Protein AF-G9MUA8-F1 (afdb_monomer_lite)

pLDDT: mean 88.97, std 8.09, range [58.69, 98.06]

Organism: Hypocrea virens (strain Gv29-8 / FGSC 10586) (NCBI:txid413071)

Radius of gyration: 17.77 Å; chains: 1; bounding box: 35×43×44 Å

Secondary structure (DSSP, 8-state):
-EEEEE-TTS-EEEEE----SS-SS-SEEEEEEETTEEEEEEEES-GGGS-SEEEEEEEETT-SSPEEP-------HHHHTSPTTTHHHHHHHHHHHHT-SSS--HHHHHHHHHHHHHHHHHTT--

Sequence (126 aa):
MYAYCILESGAIASVNYHRLGQLLGKNLHWTISGTEGEIEFTVNRGLQMGSGQREIRIKTTEDKEPRVVDWQVKTPAHIEGVQFPGQNTAYLYEAYARGDKDVADFKDAVRLHRLLDRIAKDAGYA

Foldseek 3Di:
DKDWDQDPVRDIDIDDDDDDPDDPDAPDWDWDADPFWIKIKGWRDDPQWCPTDIWIWTDGPPDPDIDTDPDDDDQDPVLVPDDTSCSSVVVLVVCVVVVPPPHDDPVNVVVVVVVVVVVCVVVPVD

Structure (mmCIF, N/CA/C/O backbone):
data_AF-G9MUA8-F1
#
_entry.id   AF-G9MUA8-F1
#
loop_
_atom_site.group_PDB
_atom_site.id
_atom_site.type_symbol
_atom_site.label_atom_id
_atom_site.label_alt_id
_atom_site.label_comp_id
_atom_site.label_asym_id
_atom_site.label_entity_id
_atom_site.label_seq_id
_atom_site.pdbx_PDB_ins_code
_atom_site.Cartn_x
_atom_site.Cartn_y
_atom_site.Cartn_z
_atom_site.occupancy
_atom_site.B_iso_or_equiv
_atom_site.auth_seq_id
_atom_site.auth_comp_id
_atom_site.auth_asym_id
_atom_site.auth_atom_id
_atom_site.pdbx_PDB_model_num
ATOM 1 N N . MET A 1 1 ? 11.336 12.920 -3.691 1.00 81.94 1 MET A N 1
ATOM 2 C CA . MET A 1 1 ? 10.281 13.177 -4.693 1.00 81.94 1 MET A CA 1
ATOM 3 C C . MET A 1 1 ? 8.957 13.249 -3.965 1.00 81.94 1 MET A C 1
ATOM 5 O O . MET A 1 1 ? 8.718 12.395 -3.121 1.00 81.94 1 MET A O 1
ATOM 9 N N . TYR A 1 2 ? 8.137 14.246 -4.276 1.00 88.06 2 TYR A N 1
ATOM 10 C CA . TYR A 1 2 ? 6.779 14.386 -3.759 1.00 88.06 2 TYR A CA 1
ATOM 11 C C . TYR A 1 2 ? 5.810 14.423 -4.938 1.00 88.06 2 TYR A C 1
ATOM 13 O O . TYR A 1 2 ? 6.098 15.086 -5.932 1.00 88.06 2 TYR A O 1
ATOM 21 N N . ALA A 1 3 ? 4.698 13.704 -4.834 1.00 91.44 3 ALA A N 1
ATOM 22 C CA . ALA A 1 3 ? 3.615 13.730 -5.808 1.00 91.44 3 ALA A CA 1
ATOM 23 C C . ALA A 1 3 ? 2.274 13.677 -5.071 1.00 91.44 3 ALA A C 1
ATOM 25 O O . ALA A 1 3 ? 2.163 13.012 -4.042 1.00 91.44 3 ALA A O 1
ATOM 26 N N . TYR A 1 4 ? 1.252 14.344 -5.603 1.00 93.94 4 TYR A N 1
ATOM 27 C CA . TYR A 1 4 ? -0.117 14.244 -5.101 1.00 93.94 4 TYR A CA 1
ATOM 28 C C . TYR A 1 4 ? -1.112 14.188 -6.259 1.00 93.94 4 TYR A C 1
ATOM 30 O O . TYR A 1 4 ? -0.809 14.611 -7.375 1.00 93.94 4 TYR A O 1
ATOM 38 N N . CYS A 1 5 ? -2.293 13.643 -6.001 1.00 92.25 5 CYS A N 1
ATOM 39 C CA . CYS A 1 5 ? -3.383 13.573 -6.960 1.00 92.25 5 CYS A CA 1
ATOM 40 C C . CYS A 1 5 ? -4.742 13.606 -6.256 1.00 92.25 5 CYS A C 1
ATOM 42 O O . CYS A 1 5 ? -4.840 13.461 -5.036 1.00 92.25 5 CYS A O 1
ATOM 44 N N . ILE A 1 6 ? -5.791 13.783 -7.054 1.00 95.62 6 ILE A N 1
ATOM 45 C CA . ILE A 1 6 ? -7.176 13.576 -6.639 1.00 95.62 6 ILE A CA 1
ATOM 46 C C . ILE A 1 6 ? -7.587 12.197 -7.162 1.00 95.62 6 ILE A C 1
ATOM 48 O O . ILE A 1 6 ? -7.452 11.913 -8.354 1.00 95.62 6 ILE A O 1
ATOM 52 N N . LEU A 1 7 ? -8.031 11.325 -6.261 1.00 94.31 7 LEU A N 1
ATOM 53 C CA . LEU A 1 7 ? -8.565 10.005 -6.583 1.00 94.31 7 LEU A CA 1
ATOM 54 C C . LEU A 1 7 ? -9.930 10.143 -7.273 1.00 94.31 7 LEU A C 1
ATOM 56 O O . LEU A 1 7 ? -10.603 11.161 -7.137 1.00 94.31 7 LEU A O 1
ATOM 60 N N . GLU A 1 8 ? -10.390 9.096 -7.960 1.00 93.88 8 GLU A N 1
ATOM 61 C CA . GLU A 1 8 ? -11.729 9.079 -8.583 1.00 93.88 8 GLU A CA 1
ATOM 62 C C . GLU A 1 8 ? -12.859 9.299 -7.560 1.00 93.88 8 GLU A C 1
ATOM 64 O O . GLU A 1 8 ? -13.914 9.820 -7.907 1.00 93.88 8 GLU A O 1
ATOM 69 N N . SER A 1 9 ? -12.617 8.971 -6.287 1.00 94.38 9 SER A N 1
ATOM 70 C CA . SER A 1 9 ? -13.524 9.248 -5.168 1.00 94.38 9 SER A CA 1
ATOM 71 C C . SER A 1 9 ? -13.568 10.721 -4.733 1.00 94.38 9 SER A C 1
ATOM 73 O O . SER A 1 9 ? -14.363 11.070 -3.866 1.00 94.38 9 SER A O 1
ATOM 75 N N . GLY A 1 10 ? -12.700 11.581 -5.273 1.00 95.81 10 GLY A N 1
ATOM 76 C CA . GLY A 1 10 ? -12.527 12.974 -4.853 1.00 95.81 10 GLY A CA 1
ATOM 77 C C . GLY A 1 10 ? -11.576 13.168 -3.666 1.00 95.81 10 GLY A C 1
ATOM 78 O O . GLY A 1 10 ? -11.225 14.302 -3.347 1.00 95.81 10 GLY A O 1
ATOM 79 N N . ALA A 1 11 ? -11.119 12.087 -3.027 1.00 96.69 11 ALA A N 1
ATOM 80 C CA . ALA A 1 11 ? -10.127 12.161 -1.957 1.00 96.69 11 ALA A CA 1
ATOM 81 C C . ALA A 1 11 ? -8.739 12.540 -2.499 1.00 96.69 11 ALA A C 1
ATOM 83 O O . ALA A 1 11 ? -8.374 12.182 -3.619 1.00 96.69 11 ALA A O 1
ATOM 84 N N . ILE A 1 12 ? -7.941 13.236 -1.690 1.00 96.62 12 ILE A N 1
ATOM 85 C CA . ILE A 1 12 ? -6.557 13.571 -2.037 1.00 96.62 12 ILE A CA 1
ATOM 86 C C . ILE A 1 12 ? -5.650 12.419 -1.612 1.00 96.62 12 ILE A C 1
ATOM 88 O O . ILE A 1 12 ? -5.714 11.958 -0.474 1.00 96.62 12 ILE A O 1
ATOM 92 N N . ALA A 1 13 ? -4.769 11.990 -2.511 1.00 95.31 13 ALA A N 1
ATOM 93 C CA . ALA A 1 13 ? -3.677 11.080 -2.198 1.00 95.31 13 ALA A CA 1
ATOM 94 C C . ALA A 1 13 ? -2.340 11.787 -2.415 1.00 95.31 13 ALA A C 1
ATOM 96 O O . ALA A 1 13 ? -2.180 12.559 -3.361 1.00 95.31 13 ALA A O 1
ATOM 97 N N . SER A 1 14 ? -1.364 11.511 -1.555 1.00 94.88 14 SER A N 1
ATOM 98 C CA . SER A 1 14 ? -0.005 12.016 -1.713 1.00 94.88 14 SER A CA 1
ATOM 99 C C . SER A 1 14 ? 1.023 10.935 -1.407 1.00 94.88 14 SER A C 1
ATOM 101 O O . SER A 1 14 ? 0.780 10.021 -0.619 1.00 94.88 14 SER A O 1
ATOM 103 N N . VAL A 1 15 ? 2.172 11.017 -2.073 1.00 91.69 15 VAL A N 1
ATOM 104 C CA . VAL A 1 15 ? 3.283 10.085 -1.900 1.00 91.69 15 VAL A CA 1
ATOM 105 C C . VAL A 1 15 ? 4.582 10.868 -1.775 1.00 91.69 15 VAL A C 1
ATOM 107 O O . VAL A 1 15 ? 4.918 11.703 -2.618 1.00 91.69 15 VAL A O 1
ATOM 110 N N . ASN A 1 16 ? 5.329 10.560 -0.718 1.00 90.50 16 ASN A N 1
ATOM 111 C CA . ASN A 1 16 ? 6.636 11.127 -0.425 1.00 90.50 16 ASN A CA 1
ATOM 112 C C . ASN A 1 16 ? 7.696 10.027 -0.495 1.00 90.50 16 ASN A C 1
ATOM 114 O O . ASN A 1 16 ? 7.684 9.087 0.295 1.00 90.50 16 ASN A O 1
ATOM 118 N N . TYR A 1 17 ? 8.638 10.159 -1.426 1.00 86.69 17 TYR A N 1
ATOM 119 C CA . TYR A 1 17 ? 9.795 9.277 -1.545 1.00 86.69 17 TYR A CA 1
ATOM 120 C C . TYR A 1 17 ? 11.052 9.983 -1.054 1.00 86.69 17 TYR A C 1
ATOM 122 O O . TYR A 1 17 ? 11.500 10.972 -1.652 1.00 86.69 17 TYR A O 1
ATOM 130 N N . HIS A 1 18 ? 11.658 9.431 -0.007 1.00 82.56 18 HIS A N 1
ATOM 131 C CA . HIS A 1 18 ? 12.943 9.869 0.525 1.00 82.56 18 HIS A CA 1
ATOM 132 C C . HIS A 1 18 ? 14.009 8.823 0.192 1.00 82.56 18 HIS A C 1
ATOM 134 O O . HIS A 1 18 ? 13.887 7.659 0.567 1.00 82.56 18 HIS A O 1
ATOM 140 N N . ARG A 1 19 ? 15.070 9.228 -0.513 1.00 76.12 19 ARG A N 1
ATOM 141 C CA . ARG A 1 19 ? 16.247 8.382 -0.747 1.00 76.12 19 ARG A CA 1
ATOM 142 C C . ARG A 1 19 ? 17.313 8.764 0.277 1.00 76.12 19 ARG A C 1
ATOM 144 O O . ARG A 1 19 ? 18.163 9.602 0.003 1.00 76.12 19 ARG A O 1
ATOM 151 N N . LEU A 1 20 ? 17.219 8.185 1.469 1.00 73.44 20 LEU A N 1
ATOM 152 C CA . LEU A 1 20 ? 18.211 8.340 2.533 1.00 73.44 20 LEU A CA 1
ATOM 153 C C . LEU A 1 20 ? 19.066 7.073 2.628 1.00 73.44 20 LEU A C 1
ATOM 155 O O . LEU A 1 20 ? 18.572 5.975 2.379 1.00 73.44 20 LEU A O 1
ATOM 159 N N . GLY A 1 21 ? 20.344 7.221 2.989 1.00 71.75 21 GLY A N 1
ATOM 160 C CA . GL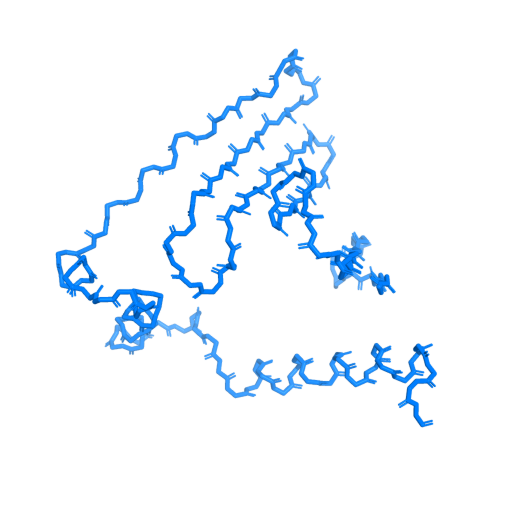Y A 1 21 ? 21.237 6.078 3.222 1.00 71.75 21 GLY A CA 1
ATOM 161 C C . GLY A 1 21 ? 20.888 5.292 4.492 1.00 71.75 21 GLY A C 1
ATOM 162 O O . GLY A 1 21 ? 21.064 4.079 4.532 1.00 71.75 21 GLY A O 1
ATOM 163 N N . GLN A 1 22 ? 20.352 5.972 5.510 1.00 75.75 22 GLN A N 1
ATOM 164 C CA . GLN A 1 22 ? 19.821 5.365 6.731 1.00 75.75 22 GLN A CA 1
ATOM 165 C C . GLN A 1 22 ? 18.469 5.993 7.081 1.00 75.75 22 GLN A C 1
ATOM 167 O O . GLN A 1 22 ? 18.267 7.195 6.908 1.00 75.75 22 GLN A O 1
ATOM 172 N N . LEU A 1 23 ? 17.537 5.163 7.549 1.00 76.62 23 LEU A N 1
ATOM 173 C CA . LEU A 1 23 ? 16.192 5.562 7.959 1.00 76.62 23 LEU A CA 1
ATOM 174 C C . LEU A 1 23 ? 16.140 5.718 9.482 1.00 76.62 23 LEU A C 1
ATOM 176 O O . LEU A 1 23 ? 16.621 4.852 10.205 1.00 76.62 23 LEU A O 1
ATOM 180 N N . LEU A 1 24 ? 15.511 6.794 9.962 1.00 81.75 24 LEU A N 1
ATOM 181 C CA . LEU A 1 24 ? 15.177 6.960 11.385 1.00 81.75 24 LEU A CA 1
ATOM 182 C C . LEU A 1 24 ? 13.983 6.086 11.810 1.00 81.75 24 LEU A C 1
ATOM 184 O O . LEU A 1 24 ? 13.854 5.747 12.981 1.00 81.75 24 LEU A O 1
ATOM 188 N N . GLY A 1 25 ? 13.099 5.748 10.867 1.00 80.81 25 GLY A N 1
ATOM 189 C CA . GLY A 1 25 ? 11.851 5.022 11.111 1.00 80.81 25 GLY A CA 1
ATOM 190 C C . GLY A 1 25 ? 11.686 3.794 10.215 1.00 80.81 25 GLY A C 1
ATOM 191 O O . GLY A 1 25 ? 12.656 3.202 9.748 1.00 80.81 25 GLY A O 1
ATOM 192 N N . LYS A 1 26 ? 10.431 3.402 9.976 1.00 85.50 26 LYS A N 1
ATOM 193 C CA . LYS A 1 26 ? 10.083 2.281 9.089 1.00 85.50 26 LYS A CA 1
ATOM 194 C C . LYS A 1 26 ? 10.298 2.656 7.616 1.00 85.50 26 LYS A C 1
ATOM 196 O O . LYS A 1 26 ? 10.207 3.825 7.251 1.00 85.50 26 LYS A O 1
ATOM 201 N N . ASN A 1 27 ? 10.547 1.658 6.766 1.00 85.19 27 ASN A N 1
ATOM 202 C CA . ASN A 1 27 ? 10.786 1.858 5.329 1.00 85.19 27 ASN A CA 1
ATOM 203 C C . ASN A 1 27 ? 9.568 2.422 4.597 1.00 85.19 27 ASN A C 1
ATOM 205 O O . ASN A 1 27 ? 9.723 3.193 3.653 1.00 85.19 27 ASN A O 1
ATOM 209 N N . LEU A 1 28 ? 8.374 1.997 5.007 1.00 88.38 28 LEU A N 1
ATOM 210 C CA . LEU A 1 28 ? 7.118 2.469 4.457 1.00 88.38 28 LEU A CA 1
ATOM 211 C C . LEU A 1 28 ? 6.159 2.834 5.577 1.00 88.38 28 LEU A C 1
ATOM 213 O O . LEU A 1 28 ? 6.032 2.105 6.563 1.00 88.38 28 LEU A O 1
ATOM 217 N N . HIS A 1 29 ? 5.472 3.944 5.356 1.00 91.69 29 HIS A N 1
ATOM 218 C CA . HIS A 1 29 ? 4.382 4.435 6.165 1.00 91.69 29 HIS A CA 1
ATOM 219 C C . HIS A 1 29 ? 3.254 4.856 5.224 1.00 91.69 29 HIS A C 1
ATOM 221 O O . HIS A 1 29 ? 3.480 5.636 4.298 1.00 91.69 29 HIS A O 1
ATOM 227 N N . TRP A 1 30 ? 2.062 4.318 5.444 1.00 93.75 30 TRP A N 1
ATOM 228 C CA . TRP A 1 30 ? 0.856 4.672 4.712 1.00 93.75 30 TRP A CA 1
ATOM 229 C C . TRP A 1 30 ? -0.228 5.027 5.721 1.00 93.75 30 TRP A C 1
ATOM 231 O O . TRP A 1 30 ? -0.695 4.169 6.464 1.00 93.75 30 TRP A O 1
ATOM 241 N N . THR A 1 31 ? -0.627 6.293 5.724 1.00 96.50 31 THR A N 1
ATOM 242 C CA . THR A 1 31 ? -1.763 6.791 6.500 1.00 96.50 31 THR A CA 1
ATOM 243 C C . THR A 1 31 ? -2.980 6.935 5.595 1.00 96.50 31 THR A 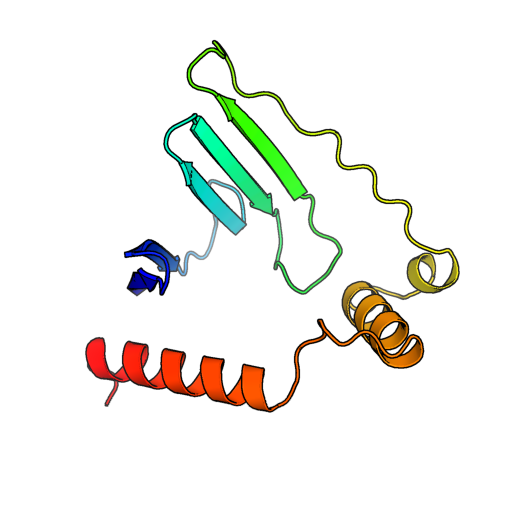C 1
ATOM 245 O O . THR A 1 31 ? -2.884 7.498 4.503 1.00 96.50 31 THR A O 1
ATOM 248 N N . ILE A 1 32 ? -4.122 6.422 6.037 1.00 97.00 32 ILE A N 1
ATOM 249 C CA . ILE A 1 32 ? -5.423 6.608 5.400 1.00 97.00 32 ILE A CA 1
ATOM 250 C C . ILE A 1 32 ? -6.295 7.351 6.404 1.00 97.00 32 ILE A C 1
ATOM 252 O O . ILE A 1 32 ? -6.715 6.773 7.406 1.00 97.00 32 ILE A O 1
ATOM 256 N N . SER A 1 33 ? -6.549 8.627 6.131 1.00 96.81 33 SER A N 1
ATOM 257 C CA . SER A 1 33 ? -7.379 9.481 6.979 1.00 96.81 33 SER A CA 1
ATOM 258 C C . SER A 1 33 ? -8.800 9.544 6.425 1.00 96.81 33 SER A C 1
ATOM 260 O O . SER A 1 33 ? -9.010 9.811 5.240 1.00 96.81 33 SER A O 1
ATOM 262 N N . GLY A 1 3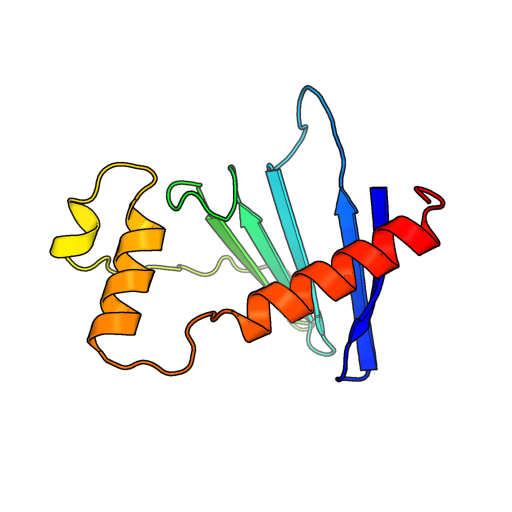4 ? -9.775 9.288 7.290 1.00 95.75 34 GLY A N 1
ATOM 263 C CA . GLY A 1 34 ? -11.201 9.377 7.007 1.00 95.75 34 GLY A CA 1
ATOM 264 C C . GLY A 1 34 ? -11.909 10.298 7.996 1.00 95.75 34 GLY A C 1
ATOM 265 O O . GLY A 1 34 ? -11.306 10.867 8.902 1.00 95.75 34 GLY A O 1
ATOM 266 N N . THR A 1 35 ? -13.222 10.438 7.836 1.00 96.06 35 THR A N 1
ATOM 267 C CA . THR A 1 35 ? -14.050 11.284 8.711 1.00 96.06 35 THR A CA 1
ATOM 268 C C . THR A 1 35 ? -14.174 10.746 10.136 1.00 96.06 35 THR A C 1
ATOM 270 O O . THR A 1 35 ? -14.427 11.515 11.057 1.00 96.06 35 THR A O 1
ATOM 273 N N . GLU A 1 36 ? -13.997 9.439 10.320 1.00 96.94 36 GLU A N 1
ATOM 274 C CA . GLU A 1 36 ? -14.166 8.750 11.607 1.00 96.94 36 GLU A CA 1
ATOM 275 C C . GLU A 1 36 ? -12.837 8.422 12.295 1.00 96.94 36 GLU A C 1
ATOM 277 O O . GLU A 1 36 ? -12.825 7.870 13.395 1.00 96.94 36 GLU A O 1
ATOM 282 N N . GLY A 1 37 ? -11.708 8.762 11.672 1.00 96.81 37 GLY A N 1
ATOM 283 C CA . GLY A 1 37 ? -10.389 8.475 12.217 1.00 96.81 37 GLY A CA 1
ATOM 284 C C . GLY A 1 37 ? -9.362 8.125 11.155 1.00 96.81 37 GLY A C 1
ATOM 285 O O . GLY A 1 37 ? -9.508 8.460 9.979 1.00 96.81 37 GLY A O 1
ATOM 286 N N . GLU A 1 38 ? -8.309 7.438 11.584 1.00 97.75 38 GLU A N 1
ATOM 287 C CA . GLU A 1 38 ? -7.146 7.140 10.758 1.00 97.75 38 GLU A CA 1
ATOM 288 C C . GLU A 1 38 ? -6.710 5.681 10.879 1.00 97.75 38 GLU A C 1
ATOM 290 O O . GLU A 1 38 ? -6.811 5.046 11.936 1.00 97.75 38 GLU A O 1
ATOM 295 N N . ILE A 1 39 ? -6.182 5.167 9.771 1.00 97.62 39 ILE A N 1
ATOM 296 C CA . ILE A 1 39 ? -5.497 3.882 9.694 1.00 97.62 39 ILE A CA 1
ATOM 297 C C . ILE A 1 39 ? -4.049 4.153 9.306 1.00 97.62 39 ILE A C 1
ATOM 299 O O . ILE A 1 39 ? -3.779 4.818 8.309 1.00 97.62 39 ILE A O 1
ATOM 303 N N . GLU A 1 40 ? -3.118 3.602 10.069 1.00 96.44 40 GLU A N 1
ATOM 304 C CA . GLU A 1 40 ? -1.694 3.617 9.768 1.00 96.44 40 GLU A CA 1
ATOM 305 C C . GLU A 1 40 ? -1.243 2.200 9.424 1.00 96.44 40 GLU A C 1
ATOM 307 O O . GLU A 1 40 ? -1.480 1.259 10.180 1.00 96.44 40 GLU A O 1
ATOM 312 N N . PHE A 1 41 ? -0.561 2.052 8.294 1.00 93.38 41 PHE A N 1
ATOM 313 C CA . PHE A 1 41 ? 0.119 0.830 7.901 1.00 93.38 41 PHE A CA 1
ATOM 314 C C . PHE A 1 41 ? 1.616 1.081 7.769 1.00 93.38 41 PHE A C 1
ATOM 316 O O . PHE A 1 41 ? 2.050 1.944 6.999 1.00 93.38 41 PHE A O 1
ATOM 323 N N . THR A 1 42 ? 2.423 0.299 8.483 1.00 92.12 42 THR A N 1
ATOM 324 C CA . THR A 1 42 ? 3.883 0.378 8.390 1.00 92.12 42 THR A CA 1
ATOM 325 C C . THR A 1 42 ? 4.502 -0.956 8.009 1.00 92.12 42 THR A C 1
ATOM 327 O O . THR A 1 42 ? 4.024 -2.020 8.399 1.00 92.12 42 THR A O 1
ATOM 330 N N . VAL A 1 43 ? 5.594 -0.901 7.239 1.00 88.50 43 VAL A N 1
ATOM 331 C CA . VAL A 1 43 ? 6.376 -2.085 6.858 1.00 88.50 43 VAL A CA 1
ATOM 332 C C . VAL A 1 43 ? 7.860 -1.815 7.049 1.00 88.50 43 VAL A C 1
ATOM 334 O O . VAL A 1 43 ? 8.404 -0.813 6.581 1.00 88.50 43 VAL A O 1
ATOM 337 N N . ASN A 1 44 ? 8.541 -2.747 7.712 1.00 82.81 44 ASN A N 1
ATOM 338 C CA . ASN A 1 44 ? 9.982 -2.707 7.935 1.00 82.81 44 ASN A CA 1
ATOM 339 C C . ASN A 1 44 ? 10.741 -3.548 6.893 1.00 82.81 44 ASN A C 1
ATOM 341 O O . ASN A 1 44 ? 11.382 -4.533 7.257 1.00 82.81 44 ASN A O 1
ATOM 345 N N . ARG A 1 45 ? 10.549 -3.231 5.599 1.00 78.62 45 ARG A N 1
ATOM 346 C CA . ARG A 1 45 ? 11.218 -3.750 4.375 1.00 78.62 45 ARG A CA 1
ATOM 347 C C . ARG A 1 45 ? 10.424 -3.277 3.141 1.00 78.62 45 ARG A C 1
ATOM 349 O O . ARG A 1 45 ? 9.552 -2.422 3.259 1.00 78.62 45 ARG A O 1
ATOM 356 N N . GLY A 1 46 ? 10.725 -3.801 1.951 1.00 72.31 46 GLY A N 1
ATOM 357 C CA . GLY A 1 46 ? 9.921 -3.551 0.751 1.00 72.31 46 GLY A CA 1
ATOM 358 C C . GLY A 1 46 ? 8.559 -4.257 0.795 1.00 72.31 46 GLY A C 1
ATOM 359 O O . GLY A 1 46 ? 8.500 -5.453 1.079 1.00 72.31 46 GLY A O 1
ATOM 360 N N . LEU A 1 47 ? 7.490 -3.529 0.445 1.00 70.94 47 LEU A N 1
ATOM 361 C CA . LEU A 1 47 ? 6.103 -4.022 0.344 1.00 70.94 47 LEU A CA 1
ATOM 362 C C . LEU A 1 47 ? 5.973 -5.337 -0.437 1.00 70.94 47 LEU A C 1
ATOM 364 O O . LEU A 1 47 ? 5.220 -6.228 -0.059 1.00 70.94 47 LEU A O 1
ATOM 368 N N . GLN A 1 48 ? 6.715 -5.453 -1.536 1.00 73.88 48 GLN A N 1
ATOM 369 C CA . GLN A 1 48 ? 6.526 -6.519 -2.520 1.00 73.88 48 GLN A CA 1
ATOM 370 C C . GLN A 1 48 ? 7.202 -7.841 -2.135 1.00 73.88 48 GLN A C 1
ATOM 372 O O . GLN A 1 48 ? 6.954 -8.852 -2.780 1.00 73.88 48 GLN A O 1
ATOM 377 N N . MET A 1 49 ? 8.021 -7.858 -1.078 1.00 70.31 49 MET A N 1
ATOM 378 C CA . MET A 1 49 ? 8.934 -8.972 -0.790 1.00 70.31 49 MET A CA 1
ATOM 379 C C . MET A 1 49 ? 8.411 -9.953 0.280 1.00 70.31 49 MET A C 1
ATOM 381 O O . MET A 1 49 ? 9.103 -10.903 0.628 1.00 70.31 49 MET A O 1
ATOM 385 N N . GLY A 1 50 ? 7.211 -9.737 0.828 1.00 63.38 50 GLY A N 1
ATOM 386 C CA . GLY A 1 50 ? 6.472 -10.723 1.638 1.00 63.38 50 GLY A CA 1
ATOM 387 C C . GLY A 1 50 ? 6.976 -11.012 3.064 1.00 63.38 50 GLY A C 1
ATOM 388 O O . GLY A 1 50 ? 6.214 -11.548 3.858 1.00 63.38 50 GLY A O 1
ATOM 389 N N . SER A 1 51 ? 8.205 -10.633 3.439 1.00 64.69 51 SER A N 1
ATOM 390 C CA . SER A 1 51 ? 8.820 -11.011 4.734 1.00 64.69 51 SER A CA 1
ATOM 391 C C . SER A 1 51 ? 9.072 -9.859 5.717 1.00 64.69 51 SER A C 1
ATOM 393 O O . SER A 1 51 ? 9.755 -10.029 6.728 1.00 64.69 51 SER A O 1
ATOM 395 N N . GLY A 1 52 ? 8.573 -8.657 5.424 1.00 72.00 52 GLY A N 1
ATOM 396 C CA . GLY A 1 52 ? 8.721 -7.511 6.323 1.00 72.00 52 GLY A CA 1
ATOM 397 C C . GLY A 1 52 ? 7.796 -7.612 7.536 1.00 72.00 52 GLY A C 1
ATOM 398 O O . GLY A 1 52 ? 6.625 -7.954 7.384 1.00 72.00 52 GLY A O 1
ATOM 399 N N . GLN A 1 53 ? 8.289 -7.242 8.725 1.00 81.19 53 GLN A N 1
ATOM 400 C CA . GLN A 1 53 ? 7.396 -6.935 9.848 1.00 81.19 53 GLN A CA 1
ATOM 401 C C . GLN A 1 53 ? 6.442 -5.822 9.415 1.00 81.19 53 GLN A C 1
ATOM 403 O O . GLN A 1 53 ? 6.892 -4.762 8.967 1.00 81.19 53 GLN A O 1
ATOM 408 N N . ARG A 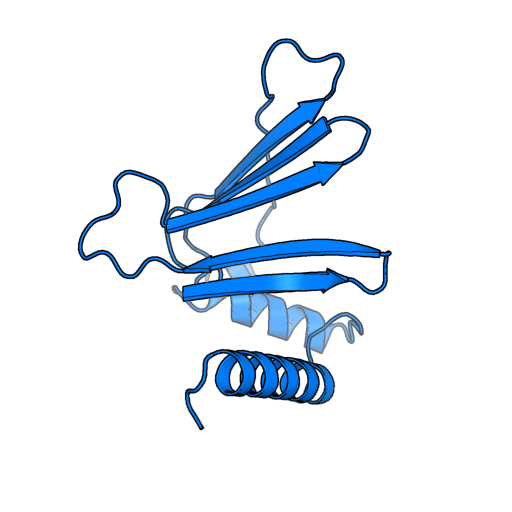1 54 ? 5.146 -6.094 9.543 1.00 87.38 54 ARG A N 1
ATOM 409 C CA . ARG A 1 54 ? 4.054 -5.195 9.189 1.00 87.38 54 ARG A CA 1
ATOM 410 C C . ARG A 1 54 ? 3.220 -4.896 10.423 1.00 87.38 54 ARG A C 1
ATOM 412 O O . ARG A 1 54 ? 3.021 -5.785 11.245 1.00 87.38 54 ARG A O 1
ATOM 419 N N . GLU A 1 55 ? 2.732 -3.674 10.528 1.00 91.31 55 GLU A N 1
ATOM 420 C CA . GLU A 1 55 ? 1.860 -3.248 11.618 1.00 91.31 55 GLU A CA 1
ATOM 421 C C . GLU A 1 55 ? 0.723 -2.411 11.044 1.00 91.31 55 GLU A C 1
ATOM 423 O O . GLU A 1 55 ? 0.953 -1.572 10.171 1.00 91.31 55 GLU A O 1
ATOM 428 N N . ILE A 1 56 ? -0.494 -2.663 11.525 1.00 94.44 56 ILE A N 1
ATOM 429 C CA . ILE A 1 56 ? -1.664 -1.834 11.244 1.00 94.44 56 ILE A CA 1
ATOM 430 C C . ILE A 1 56 ? -2.133 -1.256 12.572 1.00 94.44 56 ILE A C 1
ATOM 432 O O . ILE A 1 56 ? -2.421 -2.005 13.509 1.00 94.44 56 ILE A O 1
ATOM 436 N N . ARG A 1 57 ? -2.234 0.068 12.643 1.00 96.44 57 ARG A N 1
ATOM 437 C CA . ARG A 1 57 ? -2.794 0.789 13.785 1.00 96.44 57 ARG A CA 1
ATOM 438 C C . ARG A 1 57 ? -4.044 1.520 13.331 1.00 96.44 57 ARG A C 1
ATOM 440 O O . ARG A 1 57 ? -4.086 2.049 12.226 1.00 96.44 57 ARG A O 1
ATOM 447 N N . ILE A 1 58 ? -5.065 1.531 14.175 1.00 97.31 58 ILE A N 1
ATOM 448 C CA . ILE A 1 58 ? -6.324 2.227 13.910 1.00 97.31 58 ILE A CA 1
ATOM 449 C C . ILE A 1 58 ? -6.607 3.142 15.091 1.00 97.31 58 ILE A C 1
ATOM 451 O O . ILE A 1 58 ? -6.486 2.714 16.240 1.00 97.31 58 ILE A O 1
ATOM 455 N N . LYS A 1 59 ? -6.994 4.384 14.807 1.00 97.56 59 LYS A N 1
ATOM 456 C CA . LYS A 1 59 ? -7.478 5.331 15.809 1.00 97.56 59 LYS A CA 1
ATOM 457 C C . LYS A 1 59 ? -8.758 5.980 15.311 1.00 97.56 59 LYS A C 1
ATOM 459 O O . LYS A 1 59 ? -8.728 6.671 14.297 1.00 97.56 59 LYS A O 1
ATOM 464 N N . THR A 1 60 ? -9.860 5.766 16.017 1.00 96.50 60 THR A N 1
ATOM 465 C CA . THR A 1 60 ? -11.118 6.473 15.755 1.00 96.50 60 THR A CA 1
ATOM 466 C C . THR A 1 60 ? -11.174 7.796 16.522 1.00 96.50 60 THR A C 1
ATOM 468 O O . THR A 1 60 ? -10.358 8.047 17.410 1.00 96.50 60 THR A O 1
ATOM 471 N N . THR A 1 61 ? -12.133 8.659 16.191 1.00 92.38 61 THR A N 1
ATOM 472 C CA . THR A 1 61 ? -12.369 9.930 16.904 1.00 92.38 61 THR A CA 1
ATOM 473 C C . THR A 1 61 ? -12.735 9.746 18.380 1.00 92.38 61 THR A C 1
ATOM 475 O O . THR A 1 61 ? -12.513 10.655 19.178 1.00 92.38 61 THR A O 1
ATOM 478 N N . GLU A 1 62 ? -13.268 8.582 18.753 1.00 93.56 62 GLU A N 1
ATOM 479 C CA . GLU A 1 62 ? -13.642 8.240 20.131 1.00 93.56 62 GLU A CA 1
ATOM 480 C C . GLU A 1 62 ? -12.478 7.621 20.926 1.00 93.56 62 GLU A C 1
ATOM 482 O O . GLU A 1 62 ? -12.479 7.631 22.161 1.00 93.56 62 GLU A O 1
ATOM 487 N N . ASP A 1 63 ? -11.458 7.109 20.234 1.00 92.81 63 ASP A N 1
ATOM 488 C CA . ASP A 1 63 ? -10.333 6.423 20.858 1.00 92.81 63 ASP A CA 1
ATOM 489 C C . ASP A 1 63 ? -9.340 7.412 21.483 1.00 92.81 63 ASP A C 1
ATOM 491 O O . ASP A 1 63 ? -8.825 8.331 20.839 1.00 92.81 63 ASP A O 1
ATOM 495 N N . LYS A 1 64 ? -8.961 7.161 22.742 1.00 90.56 64 LYS A N 1
ATOM 496 C CA . LYS A 1 64 ? -7.866 7.905 23.389 1.00 90.56 64 LYS A CA 1
ATOM 497 C C . LYS A 1 64 ? -6.515 7.585 22.742 1.00 90.56 64 LYS A C 1
ATOM 499 O O . LYS A 1 64 ? -5.744 8.494 22.436 1.00 90.56 64 LYS A O 1
ATOM 504 N N . GLU A 1 65 ? -6.268 6.304 22.477 1.00 93.62 65 GLU A N 1
ATOM 505 C CA . GLU A 1 65 ? -5.006 5.778 21.949 1.00 93.62 65 GLU A CA 1
ATOM 506 C C . GLU A 1 65 ? -5.247 4.863 20.740 1.00 93.62 65 GLU A C 1
ATOM 508 O O . GLU A 1 65 ? -6.272 4.181 20.692 1.00 93.62 65 GLU A O 1
ATOM 513 N N . PRO A 1 66 ? -4.317 4.810 19.767 1.00 95.25 66 PRO A N 1
ATOM 514 C CA . PRO A 1 66 ? -4.429 3.900 18.636 1.00 95.25 66 PRO A CA 1
ATOM 515 C C . PRO A 1 66 ? -4.345 2.441 19.097 1.00 95.25 66 PRO A C 1
ATOM 517 O O . PRO A 1 66 ? -3.436 2.060 19.840 1.00 95.25 66 PRO A O 1
ATOM 520 N N . ARG A 1 67 ? -5.238 1.594 18.584 1.00 96.06 67 ARG A N 1
ATOM 521 C CA . ARG A 1 67 ? -5.171 0.140 18.777 1.00 96.06 67 ARG A CA 1
ATOM 522 C C . ARG A 1 67 ? -4.373 -0.520 17.658 1.00 96.06 67 ARG A C 1
ATOM 524 O O . ARG A 1 67 ? -4.492 -0.139 16.494 1.00 96.06 67 ARG A O 1
ATOM 531 N N . VAL A 1 68 ? -3.588 -1.536 18.002 1.00 95.69 68 VAL A N 1
ATOM 532 C CA . VAL A 1 68 ? -2.880 -2.374 17.024 1.00 95.69 68 VAL A CA 1
ATOM 533 C C . VAL A 1 68 ? -3.820 -3.489 16.573 1.00 95.69 68 VAL A C 1
ATOM 535 O O . VAL A 1 68 ? -4.463 -4.137 17.399 1.00 95.69 68 VAL A O 1
ATOM 538 N N . VAL A 1 69 ? -3.930 -3.700 15.263 1.00 93.62 69 VAL A N 1
ATOM 539 C CA . VAL A 1 69 ? -4.719 -4.800 14.702 1.00 93.62 69 VAL A CA 1
ATOM 540 C C . VAL A 1 69 ? -3.903 -6.081 14.789 1.00 93.62 69 VAL A C 1
ATOM 542 O O . VAL A 1 69 ? -2.823 -6.171 14.203 1.00 93.62 69 VAL A O 1
ATOM 545 N N . ASP A 1 70 ? -4.444 -7.084 15.479 1.00 89.19 70 ASP A N 1
ATOM 546 C CA . ASP A 1 70 ? -3.882 -8.431 15.453 1.00 89.19 70 ASP A CA 1
ATOM 547 C C . ASP A 1 70 ? -4.180 -9.090 14.099 1.00 89.19 70 ASP A C 1
ATOM 549 O O . ASP A 1 70 ? -5.228 -9.697 13.871 1.00 89.19 70 ASP A O 1
ATOM 553 N N . TRP A 1 71 ? -3.269 -8.883 13.150 1.00 80.06 71 TRP A N 1
ATOM 554 C CA . TRP A 1 71 ? -3.372 -9.417 11.799 1.00 80.06 71 TRP A CA 1
ATOM 555 C C . TRP A 1 71 ? -2.711 -10.796 11.736 1.00 80.06 71 TRP A C 1
ATOM 557 O O . TRP A 1 71 ? -1.546 -10.939 11.355 1.00 80.06 71 TRP A O 1
ATOM 567 N N . GLN A 1 72 ? -3.479 -11.829 12.076 1.00 73.50 72 GLN A N 1
ATOM 568 C CA . GLN A 1 72 ? -3.082 -13.224 11.894 1.00 73.50 72 GLN A CA 1
ATOM 569 C C . GLN A 1 72 ? -3.692 -13.756 10.595 1.00 73.50 72 GLN A C 1
ATOM 571 O O . GLN A 1 72 ? -4.869 -14.105 10.542 1.00 73.50 72 GLN A O 1
ATOM 576 N N . VAL A 1 73 ? -2.893 -13.836 9.529 1.00 72.50 73 VAL A N 1
ATOM 577 C CA . VAL A 1 73 ? -3.293 -14.559 8.312 1.00 72.50 73 VAL A CA 1
ATOM 578 C C . VAL A 1 73 ? -2.544 -15.873 8.287 1.00 72.50 73 VAL A C 1
ATOM 580 O O . VAL A 1 73 ? -1.316 -15.892 8.209 1.00 72.50 73 VAL A O 1
ATOM 583 N N . LYS A 1 74 ? -3.294 -16.973 8.358 1.00 80.56 74 LYS A N 1
ATOM 584 C CA . LYS A 1 74 ? -2.732 -18.309 8.203 1.00 80.56 74 LYS A CA 1
ATOM 585 C C . LYS A 1 74 ? -2.277 -18.483 6.757 1.00 80.56 74 LYS A C 1
ATOM 587 O O . LYS A 1 74 ? -3.104 -18.581 5.853 1.00 80.56 74 LYS A O 1
ATOM 592 N N . THR A 1 75 ? -0.966 -18.536 6.557 1.00 83.56 75 THR A N 1
ATOM 593 C CA . THR A 1 75 ? -0.379 -18.866 5.258 1.00 83.56 75 THR A CA 1
ATOM 594 C C . THR A 1 75 ? -0.704 -20.324 4.911 1.00 83.56 75 THR A C 1
ATOM 596 O O . THR A 1 75 ? -0.504 -21.204 5.753 1.00 83.56 75 THR A O 1
ATOM 599 N N . PRO A 1 76 ? -1.222 -20.624 3.705 1.00 87.94 76 PRO A N 1
ATOM 600 C CA . PRO A 1 76 ? -1.398 -22.001 3.257 1.00 87.94 76 PRO A CA 1
ATOM 601 C C . PRO A 1 76 ? -0.065 -22.761 3.258 1.00 87.94 76 PRO A C 1
ATOM 603 O O . PRO A 1 76 ? 0.953 -22.216 2.838 1.00 87.94 76 PRO A O 1
ATOM 606 N N . ALA A 1 77 ? -0.065 -24.037 3.657 1.00 89.94 77 ALA A N 1
ATOM 607 C CA . ALA A 1 77 ? 1.169 -24.825 3.800 1.00 89.94 77 ALA A CA 1
ATOM 608 C C . ALA A 1 77 ? 2.019 -24.880 2.511 1.00 89.94 77 ALA A C 1
ATOM 610 O O . ALA A 1 77 ? 3.246 -24.864 2.564 1.00 89.94 77 ALA A O 1
ATO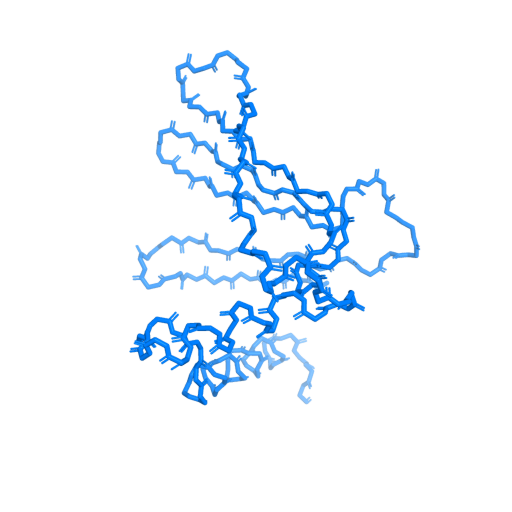M 611 N N . HIS A 1 78 ? 1.372 -24.890 1.340 1.00 88.94 78 HIS A N 1
ATOM 612 C CA . HIS A 1 78 ? 2.059 -24.895 0.045 1.00 88.94 78 HIS A CA 1
ATOM 613 C C . HIS A 1 78 ? 2.725 -23.549 -0.305 1.00 88.94 78 HIS A C 1
ATOM 615 O O . HIS A 1 78 ? 3.619 -23.521 -1.144 1.00 88.94 78 HIS A O 1
ATOM 621 N N . ILE A 1 79 ? 2.321 -22.448 0.341 1.00 89.94 79 ILE A N 1
ATOM 622 C CA . ILE A 1 79 ? 2.937 -21.115 0.217 1.00 89.94 79 ILE A CA 1
ATOM 623 C C . ILE A 1 79 ? 3.985 -20.906 1.313 1.00 89.94 79 ILE A C 1
ATOM 625 O O . ILE A 1 79 ? 5.012 -20.274 1.079 1.00 89.94 79 ILE A O 1
ATOM 629 N N . GLU A 1 80 ? 3.766 -21.469 2.501 1.00 87.75 80 GLU A N 1
ATOM 630 C CA . GLU A 1 80 ? 4.700 -21.382 3.626 1.00 87.75 80 GLU A CA 1
ATOM 631 C C . GLU A 1 80 ? 6.081 -21.951 3.270 1.00 87.75 80 GLU A C 1
ATOM 633 O O . GLU A 1 80 ? 7.097 -21.347 3.605 1.00 87.75 80 GLU A O 1
ATOM 638 N N . GLY A 1 81 ? 6.125 -23.049 2.505 1.00 88.25 81 GLY A N 1
ATOM 639 C CA . GLY A 1 81 ? 7.370 -23.659 2.022 1.00 88.25 81 GLY A CA 1
ATOM 640 C C . GLY A 1 81 ? 8.102 -22.887 0.913 1.00 88.25 81 GLY A C 1
ATOM 641 O O . GLY A 1 81 ? 9.214 -23.268 0.538 1.00 88.25 81 GLY A O 1
ATOM 642 N N . VAL A 1 82 ? 7.513 -21.815 0.369 1.00 90.31 82 VAL A N 1
ATOM 643 C CA . VAL A 1 82 ? 8.121 -21.030 -0.713 1.00 90.31 82 VAL A CA 1
ATOM 644 C C . VAL A 1 82 ? 9.215 -20.125 -0.151 1.00 90.31 82 VAL A C 1
ATOM 646 O O . VAL A 1 82 ? 8.976 -19.290 0.721 1.00 90.31 82 VAL A O 1
ATOM 649 N N . GLN A 1 83 ? 10.428 -20.272 -0.687 1.00 88.81 83 GLN A N 1
ATOM 650 C CA . GLN A 1 83 ? 11.592 -19.490 -0.271 1.00 88.81 83 GLN A CA 1
ATOM 651 C C . GLN A 1 83 ? 11.391 -17.991 -0.526 1.00 88.81 83 GLN A C 1
ATOM 653 O O . GLN A 1 83 ? 10.814 -17.585 -1.537 1.00 88.81 83 GLN A O 1
ATOM 658 N N . PHE A 1 84 ? 11.913 -17.153 0.372 1.00 84.81 84 PHE A N 1
ATOM 659 C CA . PHE A 1 84 ? 11.933 -15.701 0.182 1.00 84.81 84 PHE A CA 1
ATOM 660 C C . PHE A 1 84 ? 12.688 -15.324 -1.110 1.00 84.81 84 PHE A C 1
ATOM 662 O O . PHE A 1 84 ? 13.771 -15.868 -1.340 1.00 84.81 84 PHE A O 1
ATOM 669 N N . PRO A 1 85 ? 12.185 -14.373 -1.929 1.00 85.25 85 PRO A N 1
ATOM 670 C CA . PRO A 1 85 ? 10.987 -13.530 -1.756 1.00 85.25 85 PRO A CA 1
ATOM 671 C C . PRO A 1 85 ? 9.717 -14.046 -2.468 1.00 85.25 85 PRO A C 1
ATOM 673 O O . PRO A 1 85 ? 8.828 -13.265 -2.797 1.00 85.25 85 PRO A O 1
ATOM 676 N N . GLY A 1 86 ? 9.616 -15.349 -2.737 1.00 88.25 86 GLY A N 1
ATOM 677 C CA . GLY A 1 86 ? 8.609 -15.921 -3.637 1.00 88.25 86 GLY A CA 1
ATOM 678 C C . GLY A 1 86 ? 7.182 -16.037 -3.091 1.00 88.25 86 GLY A C 1
ATOM 679 O O . GLY A 1 86 ? 6.278 -16.344 -3.863 1.00 88.25 86 GLY A O 1
ATOM 680 N N . GLN A 1 87 ? 6.940 -15.796 -1.799 1.00 88.19 87 GLN A N 1
ATOM 681 C CA . GLN A 1 87 ? 5.622 -16.028 -1.187 1.00 88.19 87 GLN A CA 1
ATOM 682 C C . GLN A 1 87 ? 4.507 -15.171 -1.807 1.00 88.19 87 GLN A C 1
ATOM 684 O O . GLN A 1 87 ? 3.439 -15.693 -2.113 1.00 88.19 87 GLN A O 1
ATOM 689 N N . ASN A 1 88 ? 4.754 -13.881 -2.067 1.00 87.88 88 ASN A N 1
ATOM 690 C CA . ASN A 1 88 ? 3.767 -13.009 -2.720 1.00 87.88 88 ASN A CA 1
ATOM 691 C C . ASN A 1 88 ? 3.433 -13.486 -4.145 1.00 87.88 88 ASN A C 1
ATOM 693 O O . ASN A 1 88 ? 2.276 -13.453 -4.555 1.00 87.88 88 ASN A O 1
ATOM 697 N N . THR A 1 89 ? 4.429 -13.982 -4.882 1.00 89.81 89 THR A N 1
ATOM 698 C CA . THR A 1 89 ? 4.230 -14.574 -6.214 1.00 89.81 89 THR A CA 1
ATOM 699 C C . THR A 1 89 ? 3.447 -15.883 -6.138 1.00 89.81 89 THR A C 1
ATOM 701 O O . THR A 1 89 ? 2.612 -16.148 -6.995 1.00 89.81 89 THR A O 1
ATOM 704 N N . ALA A 1 90 ? 3.670 -16.696 -5.104 1.00 91.62 90 ALA A N 1
ATOM 705 C CA . ALA A 1 90 ? 2.909 -17.922 -4.896 1.00 91.62 90 ALA A CA 1
ATOM 706 C C . ALA A 1 90 ? 1.424 -17.634 -4.613 1.00 91.62 90 ALA A C 1
ATOM 708 O O . ALA A 1 90 ? 0.570 -18.283 -5.211 1.00 91.62 90 ALA A O 1
ATOM 709 N N . TYR A 1 91 ? 1.114 -16.613 -3.801 1.00 90.44 91 TYR A N 1
ATOM 710 C CA . TYR A 1 91 ? -0.264 -16.126 -3.633 1.00 90.44 91 TYR A CA 1
ATOM 711 C C . TYR A 1 91 ? -0.877 -15.672 -4.963 1.00 90.44 91 TYR A C 1
ATOM 713 O O . TYR A 1 91 ? -2.025 -15.994 -5.256 1.00 90.44 91 TYR A O 1
ATOM 721 N N . LEU A 1 92 ? -0.101 -14.968 -5.794 1.00 91.31 92 LEU A N 1
ATOM 722 C CA . LEU A 1 92 ? -0.550 -14.533 -7.116 1.00 91.31 92 LEU A CA 1
ATOM 723 C C . LEU A 1 92 ? -0.896 -15.728 -8.021 1.00 91.31 92 LEU A C 1
ATOM 725 O O . LEU A 1 92 ? -1.942 -15.732 -8.663 1.00 91.31 92 LEU A O 1
ATOM 729 N N . TYR A 1 93 ? -0.040 -16.752 -8.060 1.00 91.81 93 TYR A N 1
ATOM 730 C CA . TYR A 1 93 ? -0.280 -17.970 -8.842 1.00 91.81 93 TYR A CA 1
ATOM 731 C C . TYR A 1 93 ? -1.486 -18.759 -8.338 1.00 91.81 93 TYR A C 1
ATOM 733 O O . TYR A 1 93 ? -2.246 -19.276 -9.154 1.00 91.81 93 TYR A O 1
ATOM 741 N N . GLU A 1 94 ? -1.687 -18.835 -7.022 1.00 92.38 94 GLU A N 1
ATOM 742 C CA . GLU A 1 94 ? -2.876 -19.462 -6.448 1.00 92.38 94 GLU A CA 1
ATOM 743 C C . GLU A 1 94 ? -4.155 -18.737 -6.893 1.00 92.38 94 GLU A C 1
ATOM 745 O O . GLU A 1 94 ? -5.091 -19.391 -7.354 1.00 92.38 94 GLU A O 1
ATOM 750 N N . ALA A 1 95 ? -4.176 -17.403 -6.826 1.00 93.00 95 ALA A N 1
ATOM 751 C CA . ALA A 1 95 ? -5.315 -16.601 -7.270 1.00 93.00 95 ALA A CA 1
ATOM 752 C C . ALA A 1 95 ? -5.606 -16.809 -8.770 1.00 93.00 95 ALA A C 1
ATOM 754 O O . ALA A 1 95 ? -6.745 -17.067 -9.164 1.00 93.00 95 ALA A O 1
ATOM 755 N N . TYR A 1 96 ? -4.561 -16.822 -9.607 1.00 91.69 96 TYR A N 1
ATOM 756 C CA . TYR A 1 96 ? -4.690 -17.154 -11.031 1.00 91.69 96 TYR A CA 1
ATOM 757 C C . TYR A 1 96 ? -5.246 -18.566 -11.260 1.00 91.69 96 TYR A C 1
ATOM 759 O O . TYR A 1 96 ? -6.129 -18.749 -12.097 1.00 91.69 96 TYR A O 1
ATOM 767 N N . ALA A 1 97 ? -4.766 -19.564 -10.515 1.00 92.69 97 ALA A N 1
ATOM 768 C CA . ALA A 1 97 ? -5.227 -20.947 -10.638 1.00 92.69 97 ALA A CA 1
ATOM 769 C C . ALA A 1 97 ? -6.696 -21.124 -10.217 1.00 92.69 97 ALA A C 1
ATOM 771 O O . ALA A 1 97 ? -7.391 -21.978 -10.767 1.00 92.69 97 ALA A O 1
ATOM 772 N N . ARG A 1 98 ? -7.183 -20.306 -9.275 1.00 94.38 98 ARG A N 1
ATOM 773 C CA . ARG A 1 98 ? -8.596 -20.267 -8.858 1.00 94.38 98 ARG A CA 1
ATOM 774 C C . ARG A 1 98 ? -9.501 -19.520 -9.840 1.00 94.38 98 ARG A C 1
ATOM 776 O O . ARG A 1 98 ? -10.721 -19.632 -9.741 1.00 94.38 98 ARG A O 1
ATOM 783 N N . GLY A 1 99 ? -8.922 -18.808 -10.806 1.00 93.38 99 GLY A N 1
ATOM 784 C CA . GLY A 1 99 ? -9.665 -17.958 -11.731 1.00 93.38 99 GLY A CA 1
ATOM 785 C C . GLY A 1 99 ? -10.167 -16.667 -11.080 1.00 93.38 99 GLY A C 1
ATOM 786 O O . GLY A 1 99 ? -11.173 -16.114 -11.535 1.00 93.38 99 GLY A O 1
ATOM 787 N N . ASP A 1 100 ? -9.489 -16.200 -10.026 1.00 92.75 100 ASP A N 1
ATOM 788 C CA . ASP A 1 100 ? -9.813 -14.938 -9.367 1.00 92.75 100 ASP A CA 1
ATOM 789 C C . ASP A 1 100 ? -9.654 -13.787 -10.368 1.00 92.75 100 ASP A C 1
ATOM 791 O O . ASP A 1 100 ? -8.670 -13.696 -11.104 1.00 92.75 100 ASP A O 1
ATOM 795 N N . LYS A 1 101 ? -10.654 -12.903 -10.414 1.00 85.00 101 LYS A N 1
ATOM 796 C CA . LYS A 1 101 ? -10.676 -11.765 -11.347 1.00 85.00 101 LYS A CA 1
ATOM 797 C C . LYS A 1 101 ? -10.012 -10.513 -10.782 1.00 85.00 101 LYS A C 1
ATOM 799 O O . LYS A 1 101 ? -9.671 -9.622 -11.550 1.00 85.00 101 LYS A O 1
ATOM 804 N N . ASP A 1 102 ? -9.798 -10.475 -9.471 1.00 86.56 102 ASP A N 1
ATOM 805 C CA . ASP A 1 102 ? -9.190 -9.350 -8.757 1.00 86.56 102 ASP A CA 1
ATOM 806 C C . ASP A 1 102 ? -7.665 -9.509 -8.672 1.00 86.56 102 ASP A C 1
ATOM 808 O O . ASP A 1 102 ? -7.038 -9.308 -7.631 1.00 86.56 102 ASP A O 1
ATOM 812 N N . VAL A 1 103 ? -7.064 -9.921 -9.788 1.00 90.44 103 VAL A N 1
ATOM 813 C CA . VAL A 1 103 ? -5.626 -10.125 -9.924 1.00 90.44 103 VAL A CA 1
ATOM 814 C C . VAL A 1 103 ? -5.092 -9.162 -10.972 1.00 90.44 103 VAL A C 1
ATOM 816 O O . VAL A 1 103 ? -5.665 -9.045 -12.051 1.00 90.44 103 VAL A O 1
ATOM 819 N N . ALA A 1 104 ? -3.986 -8.487 -10.655 1.00 90.56 104 ALA A N 1
ATOM 820 C CA . ALA A 1 104 ? -3.401 -7.494 -11.547 1.00 90.56 104 ALA A CA 1
ATOM 821 C C . ALA A 1 104 ? -3.040 -8.096 -12.916 1.00 90.56 104 ALA A C 1
ATOM 823 O O . ALA A 1 104 ? -2.369 -9.135 -12.989 1.00 90.56 104 ALA A O 1
ATOM 824 N N . ASP A 1 105 ? -3.437 -7.404 -13.985 1.00 91.19 105 ASP A N 1
ATOM 825 C CA . ASP A 1 105 ? -3.197 -7.801 -15.372 1.00 91.19 105 ASP A CA 1
ATOM 826 C C . ASP A 1 105 ? -2.375 -6.756 -16.167 1.00 91.19 105 ASP A C 1
ATOM 828 O O . ASP A 1 105 ? -1.840 -5.772 -15.641 1.00 91.19 105 ASP A O 1
ATOM 832 N N . PHE A 1 106 ? -2.240 -6.968 -17.481 1.00 94.81 106 PHE A N 1
ATOM 833 C CA . PHE A 1 106 ? -1.524 -6.035 -18.355 1.00 94.81 106 PHE A CA 1
ATOM 834 C C . PHE A 1 106 ? -2.194 -4.659 -18.477 1.00 94.81 106 PHE A C 1
ATOM 836 O O . PHE A 1 106 ? -1.499 -3.661 -18.686 1.00 94.81 106 PHE A O 1
ATOM 843 N N . LYS A 1 107 ? -3.523 -4.566 -18.368 1.00 95.06 107 LYS A N 1
ATOM 844 C CA . LYS A 1 107 ? -4.232 -3.281 -18.406 1.00 95.06 107 LYS A CA 1
ATOM 845 C C . LYS A 1 107 ? -3.903 -2.467 -17.159 1.00 95.06 107 LYS A C 1
ATOM 847 O O . LYS A 1 107 ? -3.667 -1.262 -17.285 1.00 95.06 107 LYS A O 1
ATOM 852 N N . ASP A 1 108 ? -3.805 -3.118 -16.002 1.00 94.31 108 ASP A N 1
ATOM 853 C CA . ASP A 1 108 ? -3.369 -2.474 -14.761 1.00 94.31 108 ASP A CA 1
ATOM 854 C C . ASP A 1 108 ? -1.935 -1.950 -14.877 1.00 94.31 108 ASP A C 1
ATOM 856 O O . ASP A 1 108 ? -1.664 -0.791 -14.547 1.00 94.31 108 ASP A O 1
ATOM 860 N N . ALA A 1 109 ? -1.028 -2.751 -15.445 1.00 95.75 109 ALA A N 1
ATOM 861 C CA . ALA A 1 109 ? 0.350 -2.331 -15.697 1.00 95.75 109 ALA A CA 1
ATOM 862 C C . ALA A 1 109 ? 0.418 -1.098 -16.619 1.00 95.75 109 ALA A C 1
ATOM 864 O O . ALA A 1 109 ? 1.115 -0.126 -16.319 1.00 95.75 109 ALA A O 1
ATOM 865 N N . VAL A 1 110 ? -0.351 -1.082 -17.713 1.00 98.06 110 VAL A N 1
ATOM 866 C CA . VAL A 1 110 ? -0.423 0.076 -18.622 1.00 98.06 110 VAL A CA 1
ATOM 867 C C . VAL A 1 110 ? -0.979 1.314 -17.910 1.00 98.06 110 VAL A C 1
ATOM 869 O O . VAL A 1 110 ? -0.479 2.423 -18.124 1.00 98.06 110 VAL A O 1
ATOM 872 N N . ARG A 1 111 ? -1.995 1.160 -17.049 1.00 95.69 111 ARG A N 1
ATOM 873 C CA . ARG A 1 111 ? -2.549 2.266 -16.251 1.00 95.69 111 ARG A CA 1
ATOM 874 C C . ARG A 1 111 ? -1.494 2.853 -15.312 1.00 95.69 111 ARG A C 1
ATOM 876 O O . ARG A 1 111 ? -1.370 4.079 -15.251 1.00 95.69 111 ARG A O 1
ATOM 883 N N . LEU A 1 112 ? -0.721 2.000 -14.638 1.00 94.94 112 LEU A N 1
ATOM 884 C CA . LEU A 1 112 ? 0.378 2.413 -13.766 1.00 94.94 112 LEU A CA 1
ATOM 885 C C . LEU A 1 112 ? 1.469 3.155 -14.547 1.00 94.94 112 LEU A C 1
ATOM 887 O O . LEU A 1 112 ? 1.851 4.253 -14.1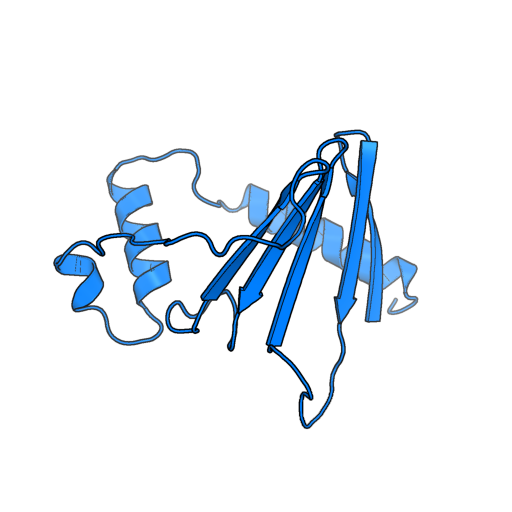54 1.00 94.94 112 LEU A O 1
ATOM 891 N N . HIS A 1 113 ? 1.928 2.614 -15.676 1.00 96.62 113 HIS A N 1
ATOM 892 C CA . HIS A 1 113 ? 2.965 3.261 -16.485 1.00 96.62 113 HIS A CA 1
ATOM 893 C C . HIS A 1 113 ? 2.538 4.642 -16.991 1.00 96.62 113 HIS A C 1
ATOM 895 O O . HIS A 1 113 ? 3.287 5.602 -16.851 1.00 96.62 113 HIS A O 1
ATOM 901 N N . ARG A 1 114 ? 1.294 4.792 -17.465 1.00 96.12 114 ARG A N 1
ATOM 902 C CA . ARG A 1 114 ? 0.759 6.107 -17.862 1.00 96.12 114 ARG A CA 1
ATOM 903 C C . ARG A 1 114 ? 0.712 7.101 -16.703 1.00 96.12 114 ARG A C 1
ATOM 905 O O . ARG A 1 114 ? 0.881 8.298 -16.920 1.00 96.12 114 ARG A O 1
ATOM 912 N N . LEU A 1 115 ? 0.438 6.632 -15.484 1.00 93.88 115 LEU A N 1
ATOM 913 C CA . LEU A 1 115 ? 0.486 7.477 -14.293 1.00 93.88 115 LEU A CA 1
ATOM 914 C C . LEU A 1 115 ? 1.921 7.927 -13.995 1.00 93.88 115 LEU A C 1
ATOM 916 O O . LEU A 1 115 ? 2.134 9.116 -13.778 1.00 93.88 115 LEU A O 1
ATOM 920 N N . LEU A 1 116 ? 2.887 7.007 -14.027 1.00 93.31 116 LEU A N 1
ATOM 921 C CA . LEU A 1 116 ? 4.301 7.320 -13.808 1.00 93.31 116 LEU A CA 1
ATOM 922 C C . LEU A 1 116 ? 4.840 8.297 -14.860 1.00 93.31 116 LEU A C 1
ATOM 924 O O . LEU A 1 116 ? 5.529 9.248 -14.499 1.00 93.31 116 LEU A O 1
ATOM 928 N N . ASP A 1 117 ? 4.460 8.128 -16.128 1.00 95.31 117 ASP A N 1
ATOM 929 C CA . ASP A 1 117 ? 4.835 9.044 -17.210 1.00 95.31 117 ASP A CA 1
ATOM 930 C C . ASP A 1 117 ? 4.317 10.465 -16.968 1.00 95.31 117 ASP A C 1
ATOM 932 O O . ASP A 1 117 ? 5.033 11.434 -17.211 1.00 95.31 117 ASP A O 1
ATOM 936 N N . ARG A 1 118 ? 3.075 10.611 -16.481 1.00 93.00 118 ARG A N 1
ATOM 937 C CA . ARG A 1 118 ? 2.527 11.928 -16.113 1.00 93.00 118 ARG A CA 1
ATOM 938 C C . ARG A 1 118 ? 3.315 12.550 -14.967 1.00 93.00 118 ARG A C 1
ATOM 940 O O . ARG A 1 118 ? 3.753 13.684 -15.093 1.00 93.00 118 ARG A O 1
ATOM 947 N N . ILE A 1 119 ? 3.570 11.783 -13.907 1.00 92.62 119 ILE A N 1
ATOM 948 C CA . ILE A 1 119 ? 4.355 12.248 -12.757 1.00 92.62 119 ILE A CA 1
ATOM 949 C C . ILE A 1 119 ? 5.757 12.707 -13.199 1.00 92.62 119 ILE A C 1
ATOM 951 O O . ILE A 1 119 ? 6.236 13.746 -12.749 1.00 92.62 119 ILE A O 1
ATOM 955 N N . ALA A 1 120 ? 6.421 11.953 -14.079 1.00 91.81 120 ALA A N 1
ATOM 956 C CA . ALA A 1 120 ? 7.747 12.301 -14.586 1.00 91.81 120 ALA A CA 1
ATOM 957 C C . ALA A 1 120 ? 7.732 13.596 -15.415 1.00 91.81 120 ALA A C 1
ATOM 959 O O . ALA A 1 120 ? 8.598 14.452 -15.226 1.00 91.81 120 ALA A O 1
ATOM 960 N N . LYS A 1 121 ? 6.731 13.759 -16.291 1.00 92.38 121 LYS A N 1
ATOM 961 C CA . LYS A 1 121 ? 6.540 14.978 -17.093 1.00 92.38 121 LYS A CA 1
ATOM 962 C C . LYS A 1 121 ? 6.281 16.200 -16.217 1.00 92.38 121 LYS A C 1
ATOM 964 O O . LYS A 1 121 ? 6.944 17.215 -16.401 1.00 92.38 121 LYS A O 1
ATOM 969 N N . ASP A 1 122 ? 5.385 16.084 -15.239 1.00 91.25 122 ASP A N 1
ATOM 970 C CA . ASP A 1 122 ? 5.034 17.184 -14.331 1.00 91.25 122 ASP A CA 1
ATOM 971 C C . ASP A 1 122 ? 6.227 17.617 -13.463 1.00 91.25 122 ASP A C 1
ATOM 973 O O . ASP A 1 122 ? 6.358 18.785 -13.106 1.00 91.25 122 ASP A O 1
ATOM 977 N N . ALA A 1 123 ? 7.133 16.686 -13.157 1.00 89.56 123 ALA A N 1
ATOM 978 C CA . ALA A 1 123 ? 8.367 16.953 -12.426 1.00 89.56 123 ALA A CA 1
ATOM 979 C C . ALA A 1 123 ? 9.527 17.473 -13.307 1.00 89.56 123 ALA A C 1
ATOM 981 O O . ALA A 1 123 ? 10.618 17.706 -12.787 1.00 89.56 123 ALA A O 1
ATOM 982 N N . GLY A 1 124 ? 9.316 17.663 -14.615 1.00 89.38 124 GLY A N 1
ATOM 983 C CA . GLY A 1 124 ? 10.315 18.227 -15.528 1.00 89.38 124 GLY A CA 1
ATOM 984 C C . GLY A 1 124 ? 11.416 17.254 -15.963 1.00 89.38 124 GLY A C 1
ATOM 985 O O . GLY A 1 124 ? 12.472 17.697 -16.400 1.00 89.38 124 GLY A O 1
ATOM 986 N N . TYR A 1 125 ? 11.191 15.939 -15.859 1.00 79.75 125 TYR A N 1
ATOM 987 C CA . TYR A 1 125 ? 12.133 14.905 -16.319 1.00 79.75 125 TYR A CA 1
ATOM 988 C C . TYR A 1 125 ? 11.982 14.562 -17.818 1.00 79.75 125 TYR A C 1
ATOM 990 O O . TYR A 1 125 ? 12.292 13.439 -18.218 1.00 79.75 125 TYR A O 1
ATOM 998 N N . ALA A 1 126 ? 11.470 15.498 -18.627 1.00 58.69 126 ALA A N 1
ATOM 999 C CA . ALA A 1 126 ? 11.240 15.329 -20.066 1.00 58.69 126 ALA A CA 1
ATOM 1000 C C . ALA A 1 126 ? 12.419 15.837 -20.905 1.00 58.69 126 ALA A C 1
ATOM 1002 O O . ALA A 1 126 ? 12.897 16.959 -20.623 1.00 58.69 126 ALA A O 1
#